Protein AF-A0A0F3RTN5-F1 (afdb_monomer_lite)

Foldseek 3Di:
DDDDADEADDPCRPVVVVVVLVCQQVVVDWGWYDYPPDPDIDIRHHPVNLVVVQVVCCVVVVDSDNPDDDDD

Radius of gyration: 14.31 Å; chains: 1; bounding box: 28×28×36 Å

pLDDT: mean 78.1, std 15.82, range [37.97, 95.0]

Organism: NCBI:txid216463

Structure (mmCIF, N/CA/C/O backbone):
data_AF-A0A0F3RTN5-F1
#
_entry.id   AF-A0A0F3RTN5-F1
#
loop_
_atom_site.group_PDB
_atom_site.id
_atom_site.type_symbol
_atom_site.label_atom_id
_atom_site.label_alt_id
_atom_site.label_comp_id
_atom_site.label_asym_id
_atom_site.label_entity_id
_atom_site.l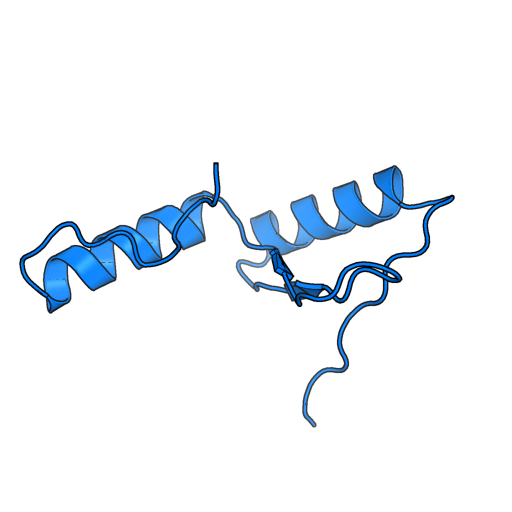abel_seq_id
_atom_site.pdbx_PDB_ins_code
_atom_site.Cartn_x
_atom_site.Cartn_y
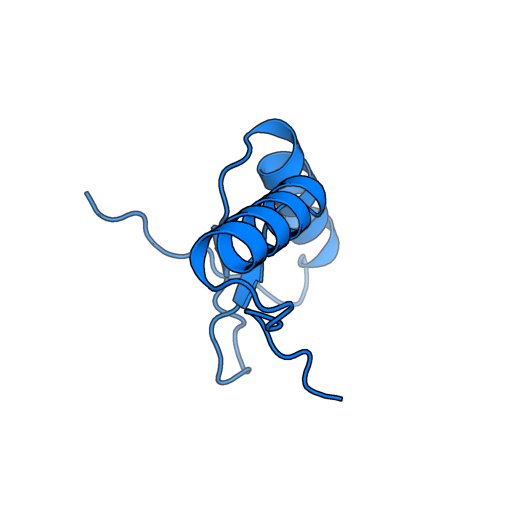_atom_site.Cartn_z
_atom_site.occupancy
_atom_site.B_iso_or_equiv
_atom_site.auth_seq_id
_atom_site.auth_comp_id
_atom_site.auth_asym_id
_atom_site.auth_atom_id
_atom_site.pdbx_PDB_model_num
ATOM 1 N N . MET A 1 1 ? -13.678 6.708 -14.977 1.00 37.97 1 MET A N 1
ATOM 2 C CA . MET A 1 1 ? -12.858 5.702 -15.687 1.00 37.97 1 MET A CA 1
ATOM 3 C C . MET A 1 1 ? -12.072 4.907 -14.652 1.00 37.97 1 MET A C 1
ATOM 5 O O . MET A 1 1 ? -11.417 5.551 -13.836 1.00 37.97 1 MET A O 1
ATOM 9 N N . PRO A 1 2 ? -12.172 3.568 -14.602 1.00 43.84 2 PRO A N 1
ATOM 10 C CA . PRO A 1 2 ? -11.333 2.770 -13.711 1.00 43.84 2 PRO A CA 1
ATOM 11 C C . PRO A 1 2 ? -9.873 2.857 -14.180 1.00 43.84 2 PRO A C 1
ATOM 13 O O . PRO A 1 2 ? -9.598 2.773 -15.376 1.00 43.84 2 PRO A O 1
ATOM 16 N N . LYS A 1 3 ? -8.946 3.109 -13.250 1.00 54.72 3 LYS A N 1
ATOM 17 C CA . LYS A 1 3 ? -7.515 3.230 -13.560 1.00 54.72 3 LYS A CA 1
ATOM 18 C C . LYS A 1 3 ? -6.963 1.857 -13.931 1.00 54.72 3 LYS A C 1
ATOM 20 O O . LYS A 1 3 ? -7.159 0.894 -13.197 1.00 54.72 3 LYS A O 1
ATOM 25 N N . GLN A 1 4 ? -6.294 1.794 -15.073 1.00 56.88 4 GLN A N 1
ATOM 26 C CA . GLN A 1 4 ? -5.662 0.585 -15.581 1.00 56.88 4 GLN A CA 1
ATOM 27 C C . GLN A 1 4 ? -4.458 0.206 -14.686 1.00 56.88 4 GLN A C 1
ATOM 29 O O . GLN A 1 4 ? -3.738 1.110 -14.252 1.00 56.88 4 GLN A O 1
ATOM 34 N N . PRO A 1 5 ? -4.252 -1.085 -14.373 1.00 61.09 5 PRO A N 1
ATOM 35 C CA . PRO A 1 5 ? -3.122 -1.538 -13.563 1.00 61.09 5 PRO A CA 1
ATOM 36 C C . PRO A 1 5 ? -1.780 -1.297 -14.258 1.00 61.09 5 PRO A C 1
ATOM 38 O O . PRO A 1 5 ? -1.676 -1.419 -15.481 1.00 61.09 5 PRO A O 1
ATOM 41 N N . THR A 1 6 ? -0.751 -0.988 -13.468 1.00 67.25 6 THR A N 1
ATOM 42 C CA . THR A 1 6 ? 0.612 -0.771 -13.967 1.00 67.25 6 THR A CA 1
ATOM 43 C C . THR A 1 6 ? 1.320 -2.119 -14.111 1.00 67.25 6 THR A C 1
ATOM 45 O O . THR A 1 6 ? 1.445 -2.861 -13.135 1.00 67.25 6 THR A O 1
ATOM 48 N N . ALA A 1 7 ? 1.779 -2.444 -15.321 1.00 63.94 7 ALA A N 1
ATOM 49 C CA . ALA A 1 7 ? 2.594 -3.630 -15.585 1.00 63.94 7 ALA A CA 1
ATOM 50 C C . ALA A 1 7 ? 4.080 -3.317 -15.349 1.00 63.94 7 ALA A C 1
ATOM 52 O O . ALA A 1 7 ? 4.562 -2.296 -15.833 1.00 63.94 7 ALA A O 1
ATOM 53 N N . LEU A 1 8 ? 4.796 -4.204 -14.653 1.00 56.72 8 LEU A N 1
ATOM 54 C CA . LEU A 1 8 ? 6.245 -4.112 -14.432 1.00 56.72 8 LEU A CA 1
ATOM 55 C C . LEU A 1 8 ? 6.965 -5.118 -15.340 1.00 56.72 8 LEU A C 1
ATOM 57 O O . LEU A 1 8 ? 6.609 -6.296 -15.339 1.00 56.72 8 LEU A O 1
ATOM 61 N N . LYS A 1 9 ? 7.961 -4.674 -16.121 1.00 55.88 9 LYS A N 1
ATOM 62 C CA . LYS A 1 9 ? 8.777 -5.544 -16.995 1.00 55.88 9 LYS A CA 1
ATOM 63 C C . LYS A 1 9 ? 10.171 -5.773 -16.392 1.00 55.88 9 LYS A C 1
ATOM 65 O O . LYS A 1 9 ? 10.797 -4.855 -15.876 1.00 55.88 9 LYS A O 1
ATOM 70 N N . SER A 1 10 ? 10.688 -7.001 -16.487 1.00 55.94 10 SER A N 1
ATOM 71 C CA . SER A 1 10 ? 11.795 -7.518 -15.655 1.00 55.94 10 SER A CA 1
ATOM 72 C C . SER A 1 10 ? 13.218 -6.988 -15.925 1.00 55.94 10 SER A C 1
ATOM 74 O O . SER A 1 10 ? 14.145 -7.430 -15.252 1.00 55.94 10 SER A O 1
ATOM 76 N N . HIS A 1 11 ? 13.450 -6.086 -16.885 1.00 46.53 11 HIS A N 1
ATOM 77 C CA . HIS A 1 11 ? 14.802 -5.568 -17.196 1.00 46.53 11 HIS A CA 1
ATOM 78 C C . HIS A 1 11 ? 14.989 -4.059 -16.941 1.00 46.53 11 HIS A C 1
ATOM 80 O O . HIS A 1 11 ? 16.103 -3.561 -17.054 1.00 46.53 11 HIS A O 1
ATOM 86 N N . THR A 1 12 ? 13.938 -3.358 -16.503 1.00 52.56 12 THR A N 1
ATOM 87 C CA . THR A 1 12 ? 13.945 -1.952 -16.031 1.00 52.56 12 THR A CA 1
ATOM 88 C C . THR A 1 12 ? 13.302 -1.795 -14.642 1.00 52.56 12 THR A C 1
ATOM 90 O O . THR A 1 12 ? 13.037 -0.686 -14.179 1.00 52.56 12 THR A O 1
ATOM 93 N N . ALA A 1 13 ? 13.065 -2.916 -13.954 1.00 62.06 13 ALA A N 1
ATOM 94 C CA . ALA A 1 13 ? 12.168 -3.004 -12.805 1.00 62.06 13 ALA A CA 1
ATOM 95 C C . ALA A 1 13 ? 12.602 -2.195 -11.567 1.00 62.06 13 ALA A C 1
ATOM 97 O O . ALA A 1 13 ? 11.737 -1.735 -10.831 1.00 62.06 13 ALA A O 1
ATOM 98 N N . GLU A 1 14 ? 13.902 -1.992 -11.322 1.00 64.69 14 GLU A N 1
ATOM 99 C CA . GLU A 1 14 ? 14.372 -1.302 -10.106 1.00 64.69 14 GLU A CA 1
ATOM 100 C C . GLU A 1 14 ? 14.116 0.209 -10.135 1.00 64.69 14 GLU A C 1
ATOM 102 O O . GLU A 1 14 ? 13.636 0.779 -9.151 1.00 64.69 14 GLU A O 1
ATOM 107 N N . THR A 1 15 ? 14.395 0.869 -11.264 1.00 68.50 15 THR A N 1
ATOM 108 C CA . THR A 1 15 ? 14.129 2.307 -11.429 1.00 68.50 15 THR A CA 1
ATOM 109 C C . THR A 1 15 ? 12.626 2.572 -11.442 1.00 68.50 15 THR A C 1
ATOM 111 O O . THR A 1 15 ? 12.155 3.445 -10.715 1.00 68.50 15 THR A O 1
ATOM 114 N N . GLU A 1 16 ? 11.859 1.753 -12.170 1.00 79.25 16 GLU A N 1
ATOM 115 C CA . GLU A 1 16 ? 10.393 1.836 -12.201 1.00 79.25 16 GLU A CA 1
ATOM 116 C C . GLU A 1 16 ? 9.782 1.604 -10.808 1.00 79.25 16 GLU A C 1
ATOM 118 O O . GLU A 1 16 ? 8.888 2.339 -10.383 1.00 79.25 16 GLU A O 1
ATOM 123 N N . PHE A 1 17 ? 10.288 0.624 -10.051 1.00 83.12 17 PHE A N 1
ATOM 124 C CA . PHE A 1 17 ? 9.845 0.379 -8.679 1.00 83.12 17 PHE A CA 1
ATOM 125 C C . PHE A 1 17 ? 1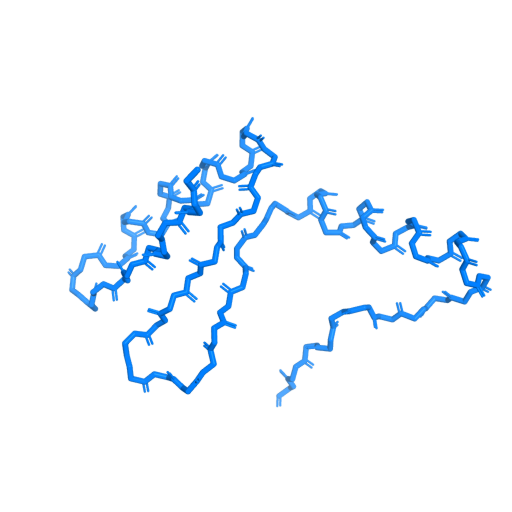0.178 1.550 -7.752 1.00 83.12 17 PHE A C 1
ATOM 127 O O . PHE A 1 17 ? 9.326 1.964 -6.968 1.00 83.12 17 PHE A O 1
ATOM 134 N N . THR A 1 18 ? 11.385 2.109 -7.852 1.00 87.50 18 THR A N 1
ATOM 135 C CA . THR A 1 18 ? 11.820 3.238 -7.015 1.00 87.50 18 THR A CA 1
ATOM 136 C C . THR A 1 18 ? 10.928 4.462 -7.228 1.00 87.50 18 THR A C 1
ATOM 138 O O . THR A 1 18 ? 10.467 5.071 -6.259 1.00 87.50 18 THR A O 1
ATOM 141 N N . GLU A 1 19 ? 10.602 4.788 -8.481 1.00 89.38 19 GLU A N 1
ATOM 142 C CA . GLU A 1 19 ? 9.681 5.882 -8.810 1.00 89.38 19 GLU A CA 1
ATOM 143 C C . GLU A 1 19 ? 8.269 5.629 -8.269 1.00 89.38 19 GLU A C 1
ATOM 145 O O . GLU A 1 19 ? 7.632 6.525 -7.703 1.00 89.38 19 GLU A O 1
ATOM 150 N N . LEU A 1 20 ? 7.774 4.395 -8.393 1.00 89.19 20 LEU A N 1
ATOM 151 C CA . LEU A 1 20 ? 6.476 4.006 -7.849 1.00 89.19 20 LEU A CA 1
ATOM 152 C C . LEU A 1 20 ? 6.457 4.089 -6.318 1.00 89.19 20 LEU A C 1
ATOM 154 O O . LEU A 1 20 ? 5.503 4.635 -5.761 1.00 89.19 20 LEU A O 1
ATOM 158 N N . ALA A 1 21 ? 7.508 3.626 -5.640 1.00 90.19 21 ALA A N 1
ATOM 159 C CA . ALA A 1 21 ? 7.654 3.701 -4.188 1.00 90.19 21 ALA A CA 1
ATOM 160 C C . ALA A 1 21 ? 7.654 5.161 -3.699 1.00 90.19 21 ALA A C 1
ATOM 162 O O . ALA A 1 21 ? 6.946 5.515 -2.748 1.00 90.19 21 ALA A O 1
ATOM 163 N N . GLN A 1 22 ? 8.378 6.043 -4.393 1.00 92.69 22 GLN A N 1
ATOM 164 C CA . GLN A 1 22 ? 8.389 7.473 -4.087 1.00 92.69 22 GLN A CA 1
ATOM 165 C C . GLN A 1 22 ? 7.014 8.109 -4.325 1.00 92.69 22 GLN A C 1
ATOM 167 O O . GLN A 1 22 ? 6.533 8.902 -3.509 1.00 92.69 22 GLN A O 1
ATOM 172 N N . ARG A 1 23 ? 6.328 7.729 -5.406 1.00 92.06 23 ARG A N 1
ATOM 173 C CA . ARG A 1 23 ? 4.982 8.217 -5.716 1.00 92.06 23 ARG A CA 1
ATOM 174 C C . ARG A 1 23 ? 3.954 7.792 -4.670 1.00 92.06 23 ARG A C 1
ATOM 176 O O . ARG A 1 23 ? 3.168 8.637 -4.244 1.00 92.06 23 ARG A O 1
ATOM 183 N N . VAL A 1 24 ? 3.917 6.526 -4.247 1.00 94.12 24 VAL A N 1
ATOM 184 C CA .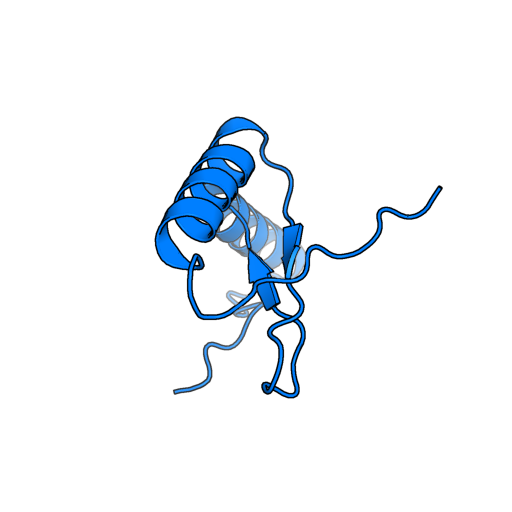 VAL A 1 24 ? 2.940 6.088 -3.227 1.00 94.12 24 VAL A CA 1
ATOM 185 C C . VAL A 1 24 ? 3.195 6.768 -1.884 1.00 94.12 24 VAL A C 1
ATOM 187 O O . VAL A 1 24 ? 2.240 7.131 -1.209 1.00 94.12 24 VAL A O 1
ATOM 190 N N . THR A 1 25 ? 4.464 7.020 -1.549 1.00 93.44 25 THR A N 1
ATOM 191 C CA . THR A 1 25 ? 4.864 7.707 -0.311 1.00 93.44 25 THR A CA 1
ATOM 192 C C . THR A 1 25 ? 4.457 9.178 -0.311 1.00 93.44 25 THR A C 1
ATOM 194 O O . THR A 1 25 ? 3.981 9.684 0.694 1.00 93.44 25 THR A O 1
ATOM 197 N N . THR A 1 26 ? 4.612 9.873 -1.439 1.00 94.06 26 THR A N 1
ATOM 198 C CA . THR A 1 26 ? 4.300 11.311 -1.543 1.00 94.06 26 THR A CA 1
ATOM 199 C C . THR A 1 26 ? 2.819 11.596 -1.755 1.00 94.06 26 THR A C 1
ATOM 201 O O . THR A 1 26 ? 2.312 12.623 -1.311 1.00 94.06 26 THR A O 1
ATOM 204 N N . THR A 1 27 ? 2.116 10.715 -2.467 1.00 95.00 27 THR A N 1
ATOM 205 C CA . THR A 1 27 ? 0.720 10.955 -2.856 1.00 95.00 27 THR A CA 1
ATOM 206 C C . THR A 1 27 ? -0.295 10.245 -1.971 1.00 95.00 27 THR A C 1
ATOM 208 O O . THR A 1 27 ? -1.486 10.517 -2.129 1.00 95.00 27 THR A O 1
ATOM 211 N N . HIS A 1 28 ? 0.140 9.333 -1.092 1.00 93.19 28 HIS A N 1
ATOM 212 C CA . HIS A 1 28 ? -0.731 8.465 -0.285 1.00 93.19 28 HIS A CA 1
ATOM 213 C C . HIS A 1 28 ? -1.786 7.734 -1.130 1.00 93.19 28 HIS A C 1
ATOM 215 O O . HIS A 1 28 ? -2.941 7.550 -0.742 1.00 93.19 28 HIS A O 1
ATOM 221 N N . ARG A 1 29 ? -1.413 7.374 -2.364 1.00 92.06 29 ARG A N 1
ATOM 222 C CA . ARG A 1 29 ? -2.281 6.671 -3.313 1.00 92.06 29 ARG A CA 1
ATOM 223 C C . ARG A 1 29 ? -1.684 5.306 -3.619 1.00 92.06 29 ARG A C 1
ATOM 225 O O . ARG A 1 29 ? -0.752 5.253 -4.422 1.00 92.06 29 ARG A O 1
ATOM 232 N N . PRO A 1 30 ? -2.233 4.226 -3.037 1.00 91.38 30 PRO A N 1
ATOM 233 C CA . PRO A 1 30 ? -1.824 2.868 -3.356 1.00 91.38 30 PRO A CA 1
ATOM 234 C C . PRO A 1 30 ? -1.941 2.569 -4.854 1.00 91.38 30 PRO A C 1
ATOM 236 O O . PRO A 1 30 ? -2.809 3.111 -5.550 1.00 91.38 30 PRO A O 1
ATOM 239 N N . VAL A 1 31 ? -1.073 1.693 -5.349 1.00 90.38 31 VAL A N 1
ATOM 240 C CA . VAL A 1 31 ? -1.043 1.248 -6.746 1.00 90.38 31 VAL A CA 1
ATOM 241 C C . VAL A 1 31 ? -1.151 -0.272 -6.785 1.00 90.38 31 VAL A C 1
ATOM 243 O O . VAL A 1 31 ? -0.417 -0.963 -6.087 1.00 90.38 31 VAL A O 1
ATOM 246 N N . LEU A 1 32 ? -2.055 -0.781 -7.625 1.00 87.69 32 LEU A N 1
ATOM 247 C CA . LEU A 1 32 ? -2.146 -2.203 -7.944 1.00 87.69 32 LEU A CA 1
ATOM 248 C C . LEU A 1 32 ? -1.103 -2.540 -9.012 1.00 87.69 32 LEU A C 1
ATOM 250 O O . LEU A 1 32 ? -1.134 -1.980 -10.114 1.00 87.69 32 LEU A O 1
ATOM 254 N N . LEU A 1 33 ? -0.191 -3.438 -8.674 1.00 85.06 33 LEU A N 1
ATOM 255 C CA . LEU A 1 33 ? 0.835 -3.962 -9.559 1.00 85.06 33 LEU A CA 1
ATOM 256 C C . LEU A 1 33 ? 0.441 -5.372 -9.979 1.00 85.06 33 LEU A C 1
ATOM 258 O O . LEU A 1 33 ? 0.001 -6.174 -9.158 1.00 85.06 33 LEU A O 1
ATOM 262 N N . ARG A 1 34 ? 0.628 -5.666 -11.265 1.00 83.12 34 ARG A N 1
ATOM 263 C CA . ARG A 1 34 ? 0.426 -7.004 -11.826 1.00 83.12 34 ARG A CA 1
ATOM 264 C C . ARG A 1 34 ? 1.765 -7.542 -12.304 1.00 83.12 34 ARG A C 1
ATOM 266 O O . ARG A 1 34 ? 2.190 -7.172 -13.406 1.00 83.12 34 ARG A O 1
ATOM 273 N N . PRO A 1 35 ? 2.474 -8.327 -11.480 1.00 72.50 35 PRO A N 1
ATOM 274 C CA . PRO A 1 35 ? 3.754 -8.885 -11.873 1.00 72.50 35 PRO A CA 1
ATOM 275 C C . PRO A 1 35 ? 3.551 -9.840 -13.052 1.00 72.50 35 PRO A C 1
ATOM 277 O O . PRO A 1 35 ? 2.694 -10.720 -13.023 1.00 72.50 35 PRO A O 1
ATOM 280 N N . THR A 1 36 ? 4.338 -9.695 -14.114 1.00 70.38 36 THR A N 1
ATOM 281 C CA . THR A 1 36 ? 4.302 -10.663 -15.214 1.00 70.38 36 THR A CA 1
ATOM 282 C C . THR A 1 36 ? 4.988 -11.955 -14.774 1.00 70.38 36 THR A C 1
ATOM 284 O O . THR A 1 36 ? 6.182 -11.932 -14.486 1.00 70.38 36 THR A O 1
ATOM 287 N N . GLY A 1 37 ? 4.261 -13.075 -14.751 1.00 67.62 37 GLY A N 1
ATOM 288 C CA . GLY A 1 37 ? 4.814 -14.390 -14.394 1.00 67.62 37 GLY A CA 1
ATOM 289 C C . GLY A 1 37 ? 4.639 -14.799 -12.928 1.00 67.62 37 GLY A C 1
ATOM 290 O O . GLY A 1 37 ? 5.099 -15.872 -12.553 1.00 67.62 37 GLY A O 1
ATOM 291 N N . VAL A 1 38 ? 3.949 -13.986 -12.124 1.00 62.47 38 VAL A N 1
ATOM 292 C CA . VAL A 1 38 ? 3.468 -14.352 -10.783 1.00 62.47 38 VAL A CA 1
ATOM 293 C C . VAL A 1 38 ? 1.938 -14.367 -10.831 1.00 62.47 38 VAL A C 1
ATOM 295 O O . VAL A 1 38 ? 1.347 -13.621 -11.612 1.00 62.47 38 VAL A O 1
ATOM 298 N N . ALA A 1 39 ? 1.301 -15.257 -10.070 1.00 65.19 39 ALA A N 1
ATOM 299 C CA . ALA A 1 39 ? -0.147 -15.463 -10.142 1.00 65.19 39 ALA A CA 1
ATOM 300 C C . ALA A 1 39 ? -0.961 -14.336 -9.480 1.00 65.19 39 ALA A C 1
ATOM 302 O O . ALA A 1 39 ? -2.115 -14.134 -9.857 1.00 65.19 39 ALA A O 1
ATOM 303 N N . ASP A 1 40 ? -0.355 -13.589 -8.553 1.00 78.81 40 ASP A N 1
ATOM 304 C CA . ASP A 1 40 ? -1.093 -12.707 -7.655 1.00 78.81 40 ASP A CA 1
ATOM 305 C C . ASP A 1 40 ? -0.804 -11.219 -7.893 1.00 78.81 40 ASP A C 1
ATOM 307 O O . ASP A 1 40 ? 0.341 -10.776 -8.035 1.00 78.81 40 ASP A O 1
ATOM 311 N N . ASP A 1 41 ? -1.884 -10.436 -7.923 1.00 82.12 41 ASP A N 1
ATOM 312 C CA . ASP A 1 41 ? -1.834 -8.977 -7.931 1.00 82.12 41 ASP A CA 1
ATOM 313 C C . ASP A 1 41 ? -1.307 -8.485 -6.568 1.00 82.12 41 ASP A C 1
ATOM 315 O O . ASP A 1 41 ? -1.784 -8.912 -5.516 1.00 82.12 41 ASP A O 1
ATOM 319 N N . VAL A 1 42 ? -0.368 -7.533 -6.566 1.00 84.75 42 VAL A N 1
ATOM 320 C CA . VAL A 1 42 ? 0.187 -6.953 -5.330 1.00 84.75 42 VAL A CA 1
ATOM 321 C C . VAL A 1 42 ? -0.153 -5.472 -5.213 1.00 84.75 42 VAL A C 1
ATOM 323 O O . VAL A 1 42 ? -0.167 -4.734 -6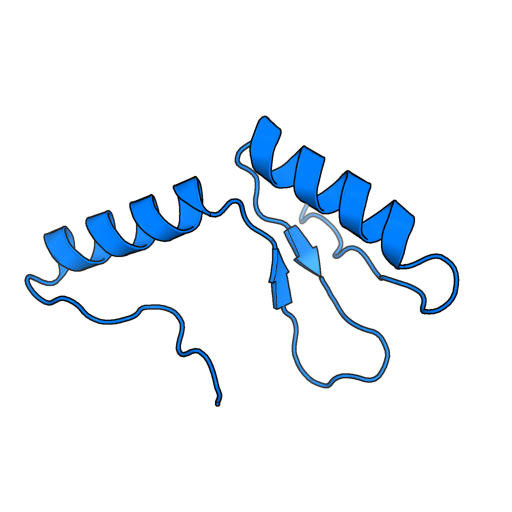.200 1.00 84.75 42 VAL A O 1
ATOM 326 N N . VAL A 1 43 ? -0.423 -5.005 -3.995 1.00 88.44 43 VAL A N 1
ATOM 327 C CA . VAL A 1 43 ? -0.683 -3.586 -3.722 1.00 88.44 43 VAL A CA 1
ATOM 328 C C . VAL A 1 43 ? 0.575 -2.942 -3.158 1.00 88.44 43 VAL A C 1
ATOM 330 O O . VAL A 1 43 ? 1.026 -3.280 -2.068 1.00 88.44 43 VAL A O 1
ATOM 333 N N . LEU A 1 44 ? 1.112 -1.961 -3.880 1.00 90.25 44 LEU A N 1
ATOM 334 C CA . LEU A 1 44 ? 2.157 -1.085 -3.370 1.00 90.25 44 LEU A CA 1
ATOM 335 C 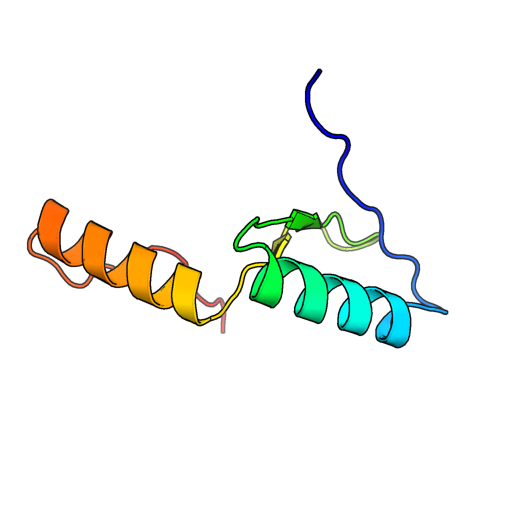C . LEU A 1 44 ? 1.514 0.117 -2.673 1.00 90.25 44 LEU A C 1
ATOM 337 O O . LEU A 1 44 ? 0.752 0.868 -3.285 1.00 90.25 44 LEU A O 1
ATOM 341 N N . MET A 1 45 ? 1.845 0.325 -1.403 1.00 93.50 45 MET A N 1
ATOM 342 C CA . MET A 1 45 ? 1.409 1.473 -0.607 1.00 93.50 45 MET A CA 1
ATOM 343 C C . MET A 1 45 ? 2.533 1.951 0.311 1.00 93.50 45 MET A C 1
ATOM 345 O O . MET A 1 45 ? 3.515 1.238 0.517 1.00 93.50 45 MET A O 1
ATOM 349 N N . SER A 1 46 ? 2.407 3.160 0.861 1.00 94.50 46 SER A N 1
ATOM 350 C CA . SER A 1 46 ? 3.384 3.638 1.836 1.00 94.50 46 SER A CA 1
ATOM 351 C C . SER A 1 46 ? 3.263 2.863 3.153 1.00 94.50 46 SER A C 1
ATOM 353 O O . SER A 1 46 ? 2.175 2.428 3.544 1.00 94.50 46 SER A O 1
ATOM 355 N N . LYS A 1 47 ? 4.380 2.725 3.874 1.00 92.19 47 LYS A N 1
ATOM 356 C CA . LYS A 1 47 ? 4.395 2.102 5.206 1.00 92.19 47 LYS A CA 1
ATOM 357 C C . LYS A 1 47 ? 3.459 2.825 6.182 1.00 92.19 47 LYS A C 1
ATOM 359 O O . LYS A 1 47 ? 2.741 2.178 6.935 1.00 92.19 47 LYS A O 1
ATOM 364 N N . GLN A 1 48 ? 3.434 4.156 6.129 1.00 93.94 48 GLN A N 1
ATOM 365 C CA . GLN A 1 48 ? 2.573 4.973 6.981 1.00 93.94 48 GLN A CA 1
ATOM 366 C C . GLN A 1 48 ? 1.086 4.688 6.730 1.00 93.94 48 GLN A C 1
ATOM 368 O O . GLN A 1 48 ? 0.313 4.557 7.681 1.00 93.94 48 GLN A O 1
ATOM 373 N N . ASP A 1 49 ? 0.677 4.564 5.465 1.00 93.50 49 ASP A N 1
ATOM 374 C CA . ASP A 1 49 ? -0.713 4.249 5.119 1.00 93.50 49 ASP A CA 1
ATOM 375 C C . ASP A 1 49 ? -1.088 2.837 5.587 1.00 93.50 49 ASP A C 1
ATOM 377 O O . ASP A 1 49 ? -2.193 2.625 6.087 1.00 93.50 49 ASP A O 1
ATOM 381 N N . PHE A 1 50 ? -0.159 1.882 5.478 1.00 92.56 50 PHE A N 1
ATOM 382 C CA . PHE A 1 50 ? -0.346 0.520 5.977 1.00 92.56 50 PHE A CA 1
ATOM 383 C C . PHE A 1 50 ? -0.554 0.493 7.499 1.00 92.56 50 PHE A C 1
ATOM 385 O O . PHE A 1 50 ? -1.531 -0.074 7.987 1.00 92.56 50 PHE A O 1
ATOM 392 N N . GLU A 1 51 ? 0.322 1.156 8.255 1.00 92.25 51 GLU A N 1
ATOM 393 C CA . GLU A 1 51 ? 0.225 1.251 9.717 1.00 92.25 51 GLU A CA 1
ATOM 394 C C . GLU A 1 51 ? -1.063 1.963 10.155 1.00 92.25 51 GLU A C 1
ATOM 396 O O . GLU A 1 51 ? -1.723 1.543 11.109 1.00 92.25 51 GLU A O 1
ATOM 401 N N . THR A 1 52 ? -1.467 3.001 9.419 1.00 92.94 52 THR A N 1
ATOM 402 C CA . THR A 1 52 ? -2.721 3.724 9.663 1.00 92.94 52 THR A CA 1
ATOM 403 C C . THR A 1 52 ? -3.931 2.820 9.439 1.00 92.94 52 THR A C 1
ATOM 405 O O . THR A 1 52 ? -4.823 2.765 10.288 1.00 92.94 52 THR A O 1
ATOM 408 N N . ALA A 1 53 ? -3.960 2.060 8.342 1.00 91.56 53 ALA A N 1
ATOM 409 C CA . ALA A 1 53 ? -5.020 1.091 8.076 1.00 91.56 53 ALA A CA 1
ATOM 410 C C . ALA A 1 53 ? -5.085 0.008 9.168 1.00 91.56 53 ALA A C 1
ATOM 412 O O . ALA A 1 53 ? -6.167 -0.282 9.684 1.00 91.56 53 ALA A O 1
ATOM 413 N N . GLN A 1 54 ? -3.932 -0.514 9.603 1.00 91.06 54 GLN A N 1
ATOM 414 C CA . GLN A 1 54 ? -3.841 -1.483 10.698 1.00 91.06 54 GLN A CA 1
ATOM 415 C C . GLN A 1 54 ? -4.423 -0.922 12.005 1.00 91.06 54 GLN A C 1
ATOM 417 O O . GLN A 1 54 ? -5.134 -1.631 12.725 1.00 91.06 54 GLN A O 1
ATOM 422 N N . ALA A 1 55 ? -4.147 0.348 12.313 1.00 90.88 55 ALA A N 1
ATOM 423 C CA . ALA A 1 55 ? -4.679 1.030 13.489 1.00 90.88 55 ALA A CA 1
ATOM 424 C C . ALA A 1 55 ? -6.200 1.233 13.400 1.00 90.88 55 ALA A C 1
ATOM 426 O O . ALA A 1 55 ? -6.905 0.946 14.368 1.00 90.88 55 ALA A O 1
ATOM 427 N N . ILE A 1 56 ? -6.719 1.662 12.244 1.00 92.19 56 ILE A N 1
ATOM 428 C CA . ILE A 1 56 ? -8.164 1.825 12.009 1.00 92.19 56 ILE A CA 1
ATOM 429 C C . ILE A 1 56 ? -8.891 0.492 12.191 1.00 92.19 56 ILE A C 1
ATOM 431 O O . ILE A 1 56 ? -9.899 0.429 12.893 1.00 92.19 56 ILE A O 1
ATOM 435 N N . ILE A 1 57 ? -8.364 -0.589 11.617 1.00 89.81 57 ILE A N 1
ATOM 436 C CA . ILE A 1 57 ? -8.959 -1.926 11.732 1.00 89.81 57 ILE A CA 1
ATOM 437 C C . ILE A 1 57 ? -8.926 -2.409 13.180 1.00 89.81 57 ILE A C 1
ATOM 439 O O . ILE A 1 57 ? -9.921 -2.944 13.671 1.00 89.81 57 ILE A O 1
ATOM 443 N N . LYS A 1 58 ? -7.829 -2.163 13.903 1.00 89.25 58 LYS A N 1
ATOM 444 C CA . LYS A 1 58 ? -7.741 -2.476 15.333 1.00 89.25 58 LYS A CA 1
ATOM 445 C C . LYS A 1 58 ? -8.795 -1.728 16.149 1.00 89.25 58 LYS A C 1
ATOM 447 O O . LYS A 1 58 ? -9.424 -2.333 17.014 1.00 89.25 58 LYS A O 1
ATOM 452 N N . LEU A 1 59 ? -9.002 -0.441 15.869 1.00 91.25 59 LEU A N 1
ATOM 453 C CA . LEU A 1 59 ? -10.032 0.367 16.526 1.00 91.25 59 LEU A CA 1
ATOM 454 C C . LEU A 1 59 ? -11.444 -0.140 16.203 1.00 91.25 59 LEU A C 1
ATOM 456 O O . LEU A 1 59 ? -12.259 -0.272 17.109 1.00 91.25 59 LEU A O 1
ATOM 460 N N . ALA A 1 60 ? -11.721 -0.462 14.939 1.00 90.00 60 ALA A N 1
ATOM 461 C CA . ALA A 1 60 ? -13.041 -0.900 14.493 1.00 90.00 60 ALA A CA 1
ATOM 462 C C . ALA A 1 60 ? -13.416 -2.305 14.992 1.00 90.00 60 ALA A C 1
ATOM 464 O O . ALA A 1 60 ? -14.574 -2.564 15.308 1.00 90.00 60 ALA A O 1
ATOM 465 N N . THR A 1 61 ? -12.447 -3.220 15.059 1.00 88.56 61 THR A N 1
ATOM 466 C CA . THR A 1 61 ? -12.684 -4.628 15.430 1.00 88.56 61 THR A CA 1
ATOM 467 C C . THR A 1 61 ? -12.442 -4.919 16.912 1.00 88.56 61 THR A C 1
ATOM 469 O O . THR A 1 61 ? -12.801 -5.993 17.394 1.00 88.56 61 THR A O 1
ATOM 472 N N . GLY A 1 62 ? -11.787 -4.006 17.639 1.00 87.19 62 GLY A N 1
ATOM 473 C CA . GLY A 1 62 ? -11.328 -4.229 19.013 1.00 87.19 62 GLY A CA 1
ATOM 474 C C . GLY A 1 62 ? -10.224 -5.287 19.136 1.00 87.19 62 GLY A C 1
ATOM 475 O O . GLY A 1 62 ? -9.880 -5.690 20.247 1.00 87.19 62 GLY A O 1
ATOM 476 N N . ARG A 1 63 ? -9.669 -5.767 18.016 1.00 78.00 63 ARG A N 1
ATOM 477 C CA . ARG A 1 63 ? -8.660 -6.831 17.961 1.00 78.00 63 ARG A CA 1
ATOM 478 C C . ARG A 1 63 ? -7.505 -6.415 17.057 1.00 78.00 63 ARG A C 1
ATOM 480 O O . ARG A 1 63 ? -7.700 -5.782 16.029 1.00 78.00 63 ARG A O 1
ATOM 487 N N . GLY A 1 64 ? -6.282 -6.790 17.423 1.00 75.94 64 GLY A N 1
ATOM 488 C CA . GLY A 1 64 ? -5.107 -6.606 16.566 1.00 75.94 64 GLY A CA 1
ATOM 489 C C . GLY A 1 64 ? -5.051 -7.662 15.465 1.00 75.94 64 GLY A C 1
ATOM 490 O O . GLY A 1 64 ? -4.163 -8.502 15.500 1.00 75.94 64 GLY A O 1
ATOM 491 N N . VAL A 1 65 ? -6.025 -7.667 14.551 1.00 75.38 65 VAL A N 1
ATOM 492 C CA . VAL A 1 65 ? -6.055 -8.604 13.418 1.00 75.38 65 VAL A CA 1
ATOM 493 C C . VAL A 1 65 ? -5.145 -8.059 12.316 1.00 75.38 65 VAL A C 1
ATOM 495 O O . VAL A 1 65 ? -5.422 -6.955 11.835 1.00 75.38 65 VAL A O 1
ATOM 498 N N . PRO A 1 66 ? -4.076 -8.768 11.911 1.00 74.50 66 PRO A N 1
ATOM 499 C CA . PRO A 1 66 ? -3.328 -8.420 10.707 1.00 74.50 66 PRO A CA 1
ATOM 500 C C . PRO A 1 66 ? -4.288 -8.439 9.517 1.00 74.50 66 PRO A C 1
ATOM 502 O O . PRO A 1 66 ? -4.961 -9.440 9.293 1.00 74.50 66 PRO A O 1
ATOM 505 N N . PHE A 1 67 ? -4.417 -7.329 8.792 1.00 75.44 67 PHE A N 1
ATOM 506 C CA . PHE A 1 67 ? -5.340 -7.271 7.646 1.00 75.44 67 PHE A CA 1
ATOM 507 C C . PHE A 1 67 ? -4.672 -7.627 6.312 1.00 75.44 67 PHE A C 1
ATOM 509 O O . PHE A 1 67 ? -5.357 -7.786 5.306 1.00 75.44 67 PHE A O 1
ATOM 516 N N . MET A 1 68 ? -3.346 -7.768 6.319 1.00 72.56 68 MET A N 1
ATOM 517 C CA . MET A 1 68 ? -2.579 -8.482 5.305 1.00 72.56 68 MET A CA 1
ATOM 518 C C . MET A 1 68 ? -1.723 -9.520 6.026 1.00 72.56 68 MET A C 1
ATOM 520 O O . MET A 1 68 ? -0.990 -9.178 6.957 1.00 72.56 68 MET A O 1
ATOM 524 N N . GLU A 1 69 ? -1.854 -10.781 5.623 1.00 63.47 69 GLU A N 1
ATOM 525 C CA . GLU A 1 69 ? -0.957 -11.848 6.055 1.00 63.47 69 GLU A CA 1
ATOM 526 C C . GLU A 1 69 ? 0.307 -11.767 5.197 1.00 63.47 69 GLU A C 1
ATOM 528 O O . GLU A 1 69 ? 0.237 -11.726 3.970 1.00 63.47 69 GLU A O 1
ATOM 533 N N . LEU A 1 70 ? 1.468 -11.670 5.844 1.00 53.62 70 LEU A N 1
ATOM 534 C CA . LEU A 1 70 ? 2.739 -11.898 5.169 1.00 53.62 70 LEU A CA 1
ATOM 535 C C . LEU A 1 70 ? 2.879 -13.418 5.066 1.00 53.62 70 LEU A C 1
ATOM 537 O O . LEU A 1 70 ? 3.069 -14.071 6.092 1.00 53.62 70 LEU A O 1
ATOM 541 N N . GLU A 1 71 ? 2.721 -13.985 3.871 1.00 51.50 71 GLU A N 1
ATOM 542 C CA . GLU A 1 71 ? 3.125 -15.376 3.652 1.00 51.50 71 GLU A CA 1
ATOM 543 C C . GLU A 1 71 ? 4.638 -15.483 3.912 1.00 51.50 71 GLU A C 1
ATOM 545 O O . GLU A 1 71 ? 5.419 -14.673 3.404 1.00 51.50 71 GLU A O 1
ATOM 550 N N . ASN A 1 72 ? 5.018 -16.429 4.778 1.00 41.53 72 ASN A N 1
ATOM 551 C CA . ASN A 1 72 ? 6.409 -16.757 5.115 1.00 41.53 72 ASN A CA 1
ATOM 552 C C . ASN A 1 72 ? 7.040 -17.654 4.051 1.00 41.53 72 ASN A C 1
ATOM 554 O O . ASN A 1 72 ? 6.372 -18.636 3.655 1.00 41.53 72 ASN A O 1
#

Sequence (72 aa):
MPKQPTALKSHTAETEFTELAQRVTTTHRPVLLRPTGVADDVVLMSKQDFETAQAIIKLATGRGVPFMELEN

Secondary structure (DSSP, 8-state):
-PPPPEEE-TTSHHHHHHHHHHHHHHH---EEEEETT-SS-EEE--HHHHHHHHHHHHHHHSS---SS----